Protein AF-A0A0C3DCN5-F1 (afdb_monomer)

Organism: NCBI:txid1036808

Mean predicted aligned error: 8.74 Å

Sequence (163 aa):
MIYNLRLVRCMSILACNRRHSQPCLLGSHLRLPVFTAEEIQAITGPSDFYRMNTYTMNLCRAGGTDELQGLVNYMFNRPDGTQLGTQANCSWLQDYPEGFRQLLNYIWNRYKHPIYVTENGFCVKNESSKPMEDVLRDIDHVNYFRGITAALKTAVLDDCVDV

Secondary structure (DSSP, 8-state):
--------SS---------S------SS--SSPPPPHHHHHHHSS--SSEEEE-----EEEE----GGGTSEEEESB-TTS-BSS-B-SSTT-B--HHHHHHHHHHHHHHH-S-EEEEE---PPTTGGGS-HHHHHS-HHHHHHHHHHHHHHHHHHHTT----

Foldseek 3Di:
DDFDQDPPPDDPPPPPPDDDDDDDPPDPDDPDDDDDPVRCVVPPPPDQAAEDEDEAGWTWAAQAPDVVRVRIDTDQADPVRDGQADDAQDNVGHQHLVVVLVVLLVCCVPPVHAYDHPHYFGHHHPLVVDDPVVVVVPPVGVVSCVSNVVSVVCCCPPVVRRD

Radius of gyration: 19.16 Å; Cα contacts (8 Å, |Δi|>4): 188; chains: 1; bounding box: 41×35×60 Å

InterPro domains:
  IPR001360 Glycoside hydrolase family 1 [PF00232] (30-163)
  IPR001360 Glycoside hydrolase family 1 [PTHR10353] (31-162)
  IPR017853 Glycoside hydrolase superfamily [SSF51445] (31-163)
  IPR018120 Glycoside hydrolase family 1, active site [PS00572] (115-123)

Solvent-accessible surface area (backbone atoms only — not comparable to full-atom values): 10173 Å² total; per-residue (Å²): 138,87,71,56,78,54,91,84,80,91,68,98,65,83,77,81,85,66,98,67,99,66,84,69,83,82,56,103,72,56,94,64,82,84,77,50,74,68,55,48,58,67,67,56,82,77,64,84,53,42,81,37,67,55,63,54,65,50,44,41,40,82,83,29,86,47,69,94,61,70,30,32,39,77,39,52,62,44,96,88,66,48,62,69,48,59,68,35,54,51,92,87,39,30,42,43,33,72,52,51,34,52,49,52,52,49,51,38,73,72,67,72,41,46,37,42,82,76,41,70,71,69,53,59,56,64,46,94,77,48,58,69,72,56,52,75,56,48,58,67,46,52,48,44,55,51,38,43,53,50,26,50,52,45,30,40,76,76,66,68,43,60,101

Structure (mmCIF, N/CA/C/O backbone):
data_AF-A0A0C3DCN5-F1
#
_entry.id   AF-A0A0C3DCN5-F1
#
loop_
_atom_site.group_PDB
_atom_site.id
_atom_site.type_symbol
_atom_site.label_atom_id
_atom_site.label_alt_id
_atom_site.label_comp_id
_atom_site.label_asym_id
_atom_site.label_entity_id
_atom_site.label_seq_id
_atom_site.pdbx_PDB_ins_code
_atom_site.Cartn_x
_atom_site.Cartn_y
_atom_site.Cartn_z
_atom_site.occupancy
_atom_site.B_iso_or_equiv
_atom_site.auth_seq_id
_atom_site.auth_comp_id
_atom_site.auth_asym_id
_atom_site.auth_atom_id
_atom_site.pdbx_PDB_model_num
ATOM 1 N N . MET A 1 1 ? 13.650 -13.543 14.882 1.00 32.03 1 MET A N 1
ATOM 2 C CA . MET A 1 1 ? 13.564 -12.101 14.564 1.00 32.03 1 MET A CA 1
ATOM 3 C C . MET A 1 1 ? 12.249 -11.892 13.815 1.00 32.03 1 MET A C 1
ATOM 5 O O . MET A 1 1 ? 12.195 -12.153 12.624 1.00 32.03 1 MET A O 1
ATOM 9 N N . ILE A 1 2 ? 11.153 -11.606 14.529 1.00 26.72 2 ILE A N 1
ATOM 10 C CA . ILE A 1 2 ? 9.804 -11.545 13.936 1.00 26.72 2 ILE A CA 1
ATOM 11 C C . ILE A 1 2 ? 9.577 -10.120 13.431 1.00 26.72 2 ILE A C 1
ATOM 13 O O . ILE A 1 2 ? 9.434 -9.195 14.230 1.00 26.72 2 ILE A O 1
ATOM 17 N N . TYR A 1 3 ? 9.571 -9.942 12.114 1.00 35.19 3 TYR A N 1
ATOM 18 C CA . TYR A 1 3 ? 9.117 -8.712 11.477 1.00 35.19 3 TYR A CA 1
ATOM 19 C C . TYR A 1 3 ? 7.598 -8.804 11.354 1.00 35.19 3 TYR A C 1
ATOM 21 O O . TYR A 1 3 ? 7.090 -9.607 10.581 1.00 35.19 3 TYR A O 1
ATOM 29 N N . ASN A 1 4 ? 6.863 -8.025 12.146 1.00 34.88 4 ASN A N 1
ATOM 30 C CA . ASN A 1 4 ? 5.441 -7.824 11.882 1.00 34.88 4 ASN A CA 1
ATOM 31 C C . ASN A 1 4 ? 5.327 -6.766 10.781 1.00 34.88 4 ASN A C 1
ATOM 33 O O . ASN A 1 4 ? 5.835 -5.656 10.967 1.00 34.88 4 ASN A O 1
ATOM 37 N N . LEU A 1 5 ? 4.646 -7.074 9.671 1.00 35.44 5 LEU A N 1
ATOM 38 C CA . LEU A 1 5 ? 4.094 -6.032 8.804 1.00 35.44 5 LEU A CA 1
ATOM 39 C C . LEU A 1 5 ? 3.097 -5.239 9.654 1.00 35.44 5 LEU A C 1
ATOM 41 O O . LEU A 1 5 ? 1.963 -5.657 9.872 1.00 35.44 5 LEU A O 1
ATOM 45 N N . ARG A 1 6 ? 3.541 -4.118 10.218 1.00 37.12 6 ARG A N 1
ATOM 46 C CA . ARG A 1 6 ? 2.638 -3.134 10.802 1.00 37.12 6 ARG A CA 1
ATOM 47 C C . ARG A 1 6 ? 2.351 -2.116 9.717 1.00 37.12 6 ARG A C 1
ATOM 49 O O . ARG A 1 6 ? 3.248 -1.420 9.259 1.00 37.12 6 ARG A O 1
ATOM 56 N N . LEU A 1 7 ? 1.096 -2.077 9.294 1.00 39.53 7 LEU A N 1
ATOM 57 C CA . LEU A 1 7 ? 0.573 -1.066 8.390 1.00 39.53 7 LEU A CA 1
ATOM 58 C C . LEU A 1 7 ? 0.601 0.269 9.126 1.00 39.53 7 LEU A C 1
ATOM 60 O O . LEU A 1 7 ? -0.257 0.539 9.962 1.00 39.53 7 LEU A O 1
ATOM 64 N N . VAL A 1 8 ? 1.617 1.082 8.854 1.00 37.47 8 VAL A N 1
ATOM 65 C CA . VAL A 1 8 ? 1.691 2.444 9.378 1.00 37.47 8 VAL A CA 1
ATOM 66 C C . VAL A 1 8 ? 1.698 3.421 8.216 1.00 37.47 8 VAL A C 1
ATOM 68 O O . VAL A 1 8 ? 2.734 3.952 7.842 1.00 37.47 8 VAL A O 1
ATOM 71 N N . ARG A 1 9 ? 0.511 3.617 7.628 1.00 33.88 9 ARG A N 1
ATOM 72 C CA . ARG A 1 9 ? 0.012 4.906 7.113 1.00 33.88 9 ARG A CA 1
ATOM 73 C C . ARG A 1 9 ? -1.343 4.724 6.427 1.00 33.88 9 ARG A C 1
ATOM 75 O O . ARG A 1 9 ? -1.416 4.486 5.234 1.00 33.88 9 ARG A O 1
ATOM 82 N N . CYS A 1 10 ? -2.400 4.811 7.231 1.00 27.00 10 CYS A N 1
ATOM 83 C CA . CYS A 1 10 ? -3.714 5.395 6.914 1.00 27.00 10 CYS A CA 1
ATOM 84 C C . CYS A 1 10 ? -4.613 5.212 8.147 1.00 27.00 10 CYS A C 1
ATOM 86 O O . CYS A 1 10 ? -5.579 4.467 8.122 1.00 27.00 10 CYS A O 1
ATOM 88 N N . MET A 1 11 ? -4.176 5.780 9.275 1.00 26.61 11 MET A N 1
ATOM 89 C CA . MET A 1 11 ? -4.954 6.135 10.469 1.00 26.61 11 MET A CA 1
ATOM 90 C C . MET A 1 11 ? -3.969 6.335 11.614 1.00 26.61 11 MET A C 1
ATOM 92 O O . MET A 1 11 ? -3.524 5.385 12.258 1.00 26.61 11 MET A O 1
ATOM 96 N N . SER A 1 12 ? -3.651 7.589 11.908 1.00 26.41 12 SER A N 1
ATOM 97 C CA . SER A 1 12 ? -3.061 7.969 13.189 1.00 26.41 12 SER A CA 1
ATOM 98 C C . SER A 1 12 ? -4.142 7.948 14.276 1.00 26.41 12 SER A C 1
ATOM 100 O O . SER A 1 12 ? -4.413 8.958 14.910 1.00 26.41 12 SER A O 1
ATOM 102 N N . ILE A 1 13 ? -4.780 6.795 14.484 1.00 27.95 13 ILE A N 1
ATOM 103 C CA . ILE A 1 13 ? -5.463 6.481 15.737 1.00 27.95 13 ILE A CA 1
ATOM 104 C C . ILE A 1 13 ? -4.674 5.324 16.330 1.00 27.95 13 ILE A C 1
ATOM 106 O O . ILE A 1 13 ? -4.863 4.156 15.988 1.00 27.95 13 ILE A O 1
ATOM 110 N N . LEU A 1 14 ? -3.728 5.676 17.199 1.00 29.95 14 LEU A N 1
ATOM 111 C CA . LEU A 1 14 ? -3.077 4.742 18.106 1.00 29.95 14 LEU A CA 1
ATOM 112 C C . LEU A 1 14 ? -4.158 4.122 19.000 1.00 29.95 14 LEU A C 1
ATOM 114 O O . LEU A 1 14 ? -4.425 4.598 20.098 1.00 29.95 14 LEU A O 1
ATOM 118 N N . ALA A 1 15 ? -4.767 3.025 18.556 1.00 28.38 15 ALA A N 1
ATOM 119 C CA . ALA A 1 15 ? -5.369 2.078 19.478 1.00 28.38 15 ALA A CA 1
ATOM 120 C C . ALA A 1 15 ? -4.210 1.442 20.259 1.00 28.38 15 ALA A C 1
ATOM 122 O O . ALA A 1 15 ? -3.588 0.473 19.816 1.00 28.38 15 ALA A O 1
ATOM 123 N N . CYS A 1 16 ? -3.866 2.051 21.395 1.00 29.64 16 CYS A N 1
ATOM 124 C CA . CYS A 1 16 ? -2.927 1.511 22.365 1.00 29.64 16 CYS A CA 1
ATOM 125 C C . CYS A 1 16 ? -3.507 0.209 22.929 1.00 29.64 16 CYS A C 1
ATOM 127 O O . CYS A 1 16 ? -4.195 0.194 23.942 1.00 29.64 16 CYS A O 1
ATOM 129 N N . ASN A 1 17 ? -3.261 -0.901 22.241 1.00 35.59 17 ASN A N 1
ATOM 130 C CA . ASN A 1 17 ? -3.599 -2.226 22.731 1.00 35.59 17 ASN A CA 1
ATOM 131 C C . ASN A 1 17 ? -2.346 -2.808 23.399 1.00 35.59 17 ASN A C 1
ATOM 133 O O . ASN A 1 17 ? -1.589 -3.557 22.778 1.00 35.59 17 ASN A O 1
ATOM 137 N N . ARG A 1 18 ? -2.063 -2.411 24.649 1.00 41.00 18 ARG A N 1
ATOM 138 C CA . ARG A 1 18 ? -1.046 -3.077 25.478 1.00 41.00 18 ARG A CA 1
ATOM 139 C C . ARG A 1 18 ? -1.547 -3.341 26.891 1.00 41.00 18 ARG A C 1
ATOM 141 O O . ARG A 1 18 ? -1.669 -2.449 27.721 1.00 41.00 18 ARG A O 1
ATOM 148 N N . ARG A 1 19 ? -1.721 -4.636 27.160 1.00 36.44 19 ARG A N 1
ATOM 149 C CA . ARG A 1 19 ? -1.564 -5.245 28.480 1.00 36.44 19 ARG A CA 1
ATOM 150 C C . ARG A 1 19 ? -0.131 -4.971 28.946 1.00 36.44 19 ARG A C 1
ATOM 152 O O . ARG A 1 19 ? 0.771 -5.649 28.480 1.00 36.44 19 ARG A O 1
ATOM 159 N N . HIS A 1 20 ? 0.084 -3.915 29.722 1.00 36.91 20 HIS A N 1
ATOM 160 C CA . HIS A 1 20 ? 1.067 -3.800 30.809 1.00 36.91 20 HIS A CA 1
ATOM 161 C C . HIS A 1 20 ? 1.211 -2.332 31.227 1.00 36.91 20 HIS A C 1
ATOM 163 O O . HIS A 1 20 ? 1.377 -1.429 30.412 1.00 36.91 20 HIS A O 1
ATOM 169 N N . SER A 1 21 ? 1.123 -2.148 32.537 1.00 36.56 21 SER A N 1
AT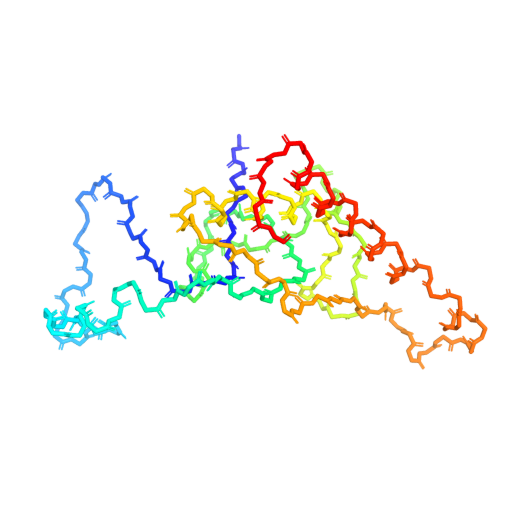OM 170 C CA . SER A 1 21 ? 1.191 -0.933 33.340 1.00 36.56 21 SER A CA 1
ATOM 171 C C . SER A 1 21 ? 2.450 -0.088 33.099 1.00 36.56 21 SER A C 1
ATOM 173 O O . SER A 1 21 ? 3.440 -0.226 33.815 1.00 36.56 21 SER A O 1
ATOM 175 N N . GLN A 1 22 ? 2.397 0.832 32.135 1.00 35.88 22 GLN A N 1
ATOM 176 C CA . GLN A 1 22 ? 3.214 2.048 32.152 1.00 35.88 22 GLN A CA 1
ATOM 177 C C . GLN A 1 22 ? 2.290 3.272 32.138 1.00 35.88 22 GLN A C 1
ATOM 179 O O . GLN A 1 22 ? 1.265 3.228 31.452 1.00 35.88 22 GLN A O 1
ATOM 184 N N . PRO A 1 23 ? 2.600 4.341 32.898 1.00 34.38 23 PRO A N 1
ATOM 185 C CA . PRO A 1 23 ? 1.749 5.518 32.956 1.00 34.38 23 PRO A CA 1
ATOM 186 C C . PRO A 1 23 ? 1.629 6.121 31.559 1.00 34.38 23 PRO A C 1
ATOM 188 O O . PRO A 1 23 ? 2.626 6.480 30.933 1.00 34.38 23 PRO A O 1
ATOM 191 N N . CYS A 1 24 ? 0.391 6.228 31.077 1.00 44.28 24 CYS A N 1
ATOM 192 C CA . CYS A 1 24 ? 0.052 7.137 29.993 1.00 44.28 24 CYS A CA 1
ATOM 193 C C . CYS A 1 24 ? 0.607 8.521 30.371 1.00 44.28 24 CYS A C 1
ATOM 195 O O . CYS A 1 24 ? 0.611 8.848 31.558 1.00 44.28 24 CYS A O 1
ATOM 197 N N . LEU A 1 25 ? 1.097 9.306 29.408 1.00 42.12 25 LEU A N 1
ATOM 198 C CA . LEU A 1 25 ? 1.568 10.682 29.617 1.00 42.12 25 LEU A CA 1
ATOM 199 C C . LEU A 1 25 ? 0.417 11.563 30.154 1.00 42.12 25 LEU A C 1
ATOM 201 O O . LEU A 1 25 ? -0.190 12.331 29.419 1.00 42.12 25 LEU A O 1
ATOM 205 N N . LEU A 1 26 ? 0.090 11.409 31.436 1.00 40.47 26 LEU A N 1
ATOM 206 C CA . LEU A 1 26 ? -0.920 12.132 32.199 1.00 40.47 26 LEU A CA 1
ATOM 207 C C . LEU A 1 26 ? -0.249 13.377 32.780 1.00 40.47 26 LEU A C 1
ATOM 209 O O . LEU A 1 26 ? -0.007 13.487 33.978 1.00 40.47 26 LEU A O 1
ATOM 213 N N . GLY A 1 27 ? 0.117 14.288 31.883 1.00 36.03 27 GLY A N 1
ATOM 214 C CA . GLY A 1 27 ? 0.360 15.692 32.198 1.00 36.03 27 GLY A CA 1
ATOM 215 C C . GLY A 1 27 ? -0.840 16.523 31.743 1.00 36.03 27 GLY A C 1
ATOM 216 O O . GLY A 1 27 ? -1.570 16.116 30.843 1.00 36.03 27 GLY A O 1
ATOM 217 N N . SER A 1 28 ? -1.031 17.705 32.327 1.00 48.41 28 SER A N 1
ATOM 218 C CA . SER A 1 28 ? -2.147 18.638 32.084 1.00 48.41 28 SER A CA 1
ATOM 219 C C . SER A 1 28 ? -2.259 19.207 30.653 1.00 48.41 28 SER A C 1
ATOM 221 O O . SER A 1 28 ? -3.068 20.097 30.413 1.00 48.41 28 SER A O 1
ATOM 223 N N . HIS A 1 29 ? -1.476 18.698 29.696 1.00 53.19 29 HIS A N 1
ATOM 224 C CA . HIS A 1 29 ? -1.459 19.110 28.290 1.00 53.19 29 HIS A CA 1
ATOM 225 C C . HIS A 1 29 ? -1.302 17.879 27.380 1.00 53.19 29 HIS A C 1
ATOM 227 O O . HIS A 1 29 ? -0.233 17.621 26.824 1.00 53.19 29 HIS A O 1
ATOM 233 N N . LEU A 1 30 ? -2.355 17.068 27.257 1.00 68.81 30 LEU A N 1
ATOM 234 C CA . LEU A 1 30 ? -2.373 15.947 26.314 1.00 68.81 30 LEU A CA 1
ATOM 235 C C . LEU A 1 30 ? -2.311 16.481 24.868 1.00 68.81 30 LEU A C 1
ATOM 237 O O . LEU A 1 30 ? -3.139 17.295 24.474 1.00 68.81 30 LEU A O 1
ATOM 241 N N . ARG A 1 31 ? -1.353 15.998 24.057 1.00 84.25 31 ARG A N 1
ATOM 242 C CA . ARG A 1 31 ? -1.287 16.294 22.604 1.00 84.25 31 ARG A CA 1
ATOM 243 C C . ARG A 1 31 ? -2.507 15.771 21.836 1.00 84.25 31 ARG A C 1
ATOM 245 O O . ARG A 1 31 ? -2.815 16.284 20.767 1.00 84.25 31 ARG A O 1
ATOM 252 N N . LEU A 1 32 ? -3.160 14.734 22.363 1.00 86.81 32 LEU A N 1
ATOM 253 C CA . LEU A 1 32 ? -4.390 14.163 21.824 1.00 86.81 32 LEU A CA 1
ATOM 254 C C . LEU A 1 32 ? -5.548 14.528 22.768 1.00 86.81 32 LEU A C 1
ATOM 256 O O . LEU A 1 32 ? -5.455 14.197 23.952 1.00 86.81 32 LEU A O 1
ATOM 260 N N . PRO A 1 33 ? -6.611 15.197 22.291 1.00 89.38 33 PRO A N 1
ATOM 261 C CA . PRO A 1 33 ? -7.737 15.561 23.140 1.00 89.38 33 PRO A CA 1
ATOM 262 C C . PRO A 1 33 ? -8.472 14.318 23.652 1.00 89.38 33 PRO A C 1
ATOM 264 O O . PRO A 1 33 ? -8.482 13.263 23.013 1.00 89.38 33 PRO A O 1
ATOM 267 N N . VAL A 1 34 ? -9.101 14.458 24.817 1.00 91.44 34 VAL A N 1
ATOM 268 C CA . VAL A 1 34 ? -10.052 13.467 25.325 1.00 91.44 34 VAL A CA 1
ATOM 269 C C . VAL A 1 34 ? -11.414 13.817 24.750 1.00 91.44 34 VAL A C 1
ATOM 271 O O . VAL A 1 34 ? -11.906 14.916 24.986 1.00 91.44 34 VAL A O 1
ATOM 274 N N . PHE A 1 35 ? -12.002 12.889 24.002 1.00 90.94 35 PHE A N 1
ATOM 275 C CA . PHE A 1 35 ? -13.334 13.077 23.442 1.00 90.94 35 PHE A CA 1
ATOM 276 C C . PHE A 1 35 ? -14.397 13.018 24.539 1.00 90.94 35 PHE A C 1
ATOM 278 O O . PHE A 1 35 ? -14.358 12.150 25.418 1.00 90.94 35 PHE A O 1
ATOM 285 N N . THR A 1 36 ? -15.368 13.921 24.463 1.00 94.75 36 THR A N 1
ATOM 286 C CA . THR A 1 36 ? -16.589 13.862 25.268 1.00 94.75 36 THR A CA 1
ATOM 287 C C . THR A 1 36 ? -17.500 12.729 24.784 1.00 94.75 36 THR A C 1
ATOM 289 O O . THR A 1 36 ? -17.356 12.217 23.672 1.00 94.75 36 THR A O 1
ATOM 292 N N . ALA A 1 37 ? -18.471 12.327 25.608 1.00 96.06 37 ALA A N 1
ATOM 293 C CA . ALA A 1 37 ? -19.449 11.312 25.211 1.00 96.06 37 ALA A CA 1
ATOM 294 C C . ALA A 1 37 ? -20.272 11.746 23.982 1.00 96.06 37 ALA A C 1
ATOM 296 O O . ALA A 1 37 ? -20.551 10.924 23.112 1.00 96.06 37 ALA A O 1
ATOM 297 N N . GLU A 1 38 ? -20.603 13.037 23.894 1.00 95.50 38 GLU A N 1
ATOM 298 C CA . GLU A 1 38 ? -21.335 13.637 22.773 1.00 95.50 38 GLU A CA 1
ATOM 299 C C . GLU A 1 38 ? -20.512 13.584 21.479 1.00 95.50 38 GLU A C 1
ATOM 301 O O . GLU A 1 38 ? -21.018 13.174 20.435 1.00 95.50 38 GLU A O 1
ATOM 306 N N . GLU A 1 39 ? -19.217 13.908 21.546 1.00 94.81 39 GLU A N 1
ATOM 307 C CA . GLU A 1 39 ? -18.314 13.808 20.394 1.00 94.81 39 GLU A CA 1
ATOM 308 C C . GLU A 1 39 ? -18.124 12.358 19.944 1.00 94.81 39 GLU A C 1
ATOM 310 O O . GLU A 1 39 ? -18.187 12.083 18.747 1.00 94.81 39 GLU A O 1
ATOM 315 N N . ILE A 1 40 ? -17.941 11.419 20.883 1.00 94.00 40 ILE A N 1
ATOM 316 C CA . ILE A 1 40 ? -17.856 9.984 20.567 1.00 94.00 40 ILE A CA 1
ATOM 317 C C . ILE A 1 40 ? -19.127 9.533 19.849 1.00 94.00 40 ILE A C 1
ATOM 319 O O . ILE A 1 40 ? -19.039 8.837 18.838 1.00 94.00 40 ILE A O 1
ATOM 323 N N . GLN A 1 41 ? -20.300 9.937 20.338 1.00 93.50 41 GLN A N 1
ATOM 324 C CA . GLN A 1 41 ? -21.571 9.599 19.708 1.00 93.50 41 GLN A CA 1
ATOM 325 C C . GLN A 1 41 ? -21.677 10.179 18.292 1.00 93.50 41 GLN A C 1
ATOM 327 O O . GLN A 1 41 ? -22.133 9.481 17.392 1.00 93.50 41 GLN A O 1
ATOM 332 N N . ALA A 1 42 ? -21.213 11.411 18.076 1.00 92.12 42 ALA A N 1
ATOM 333 C CA . ALA A 1 42 ? -21.243 12.056 16.766 1.00 92.12 42 ALA A CA 1
ATOM 334 C C . ALA A 1 42 ? -20.299 11.403 15.735 1.00 92.12 42 ALA A C 1
ATOM 336 O O . ALA A 1 42 ? -20.605 11.403 14.544 1.00 92.12 42 ALA A O 1
ATOM 337 N N . ILE A 1 43 ? -19.158 10.846 16.167 1.00 91.06 43 ILE A N 1
ATOM 338 C CA . ILE A 1 43 ? -18.150 10.246 15.267 1.00 91.06 43 ILE A CA 1
ATOM 339 C C . ILE A 1 43 ? -18.234 8.719 15.159 1.00 91.06 43 ILE A C 1
ATOM 341 O O . ILE A 1 43 ? -17.518 8.125 14.350 1.00 91.06 43 ILE A O 1
ATOM 345 N N . THR A 1 44 ? -19.070 8.061 15.966 1.00 87.06 44 THR A N 1
ATOM 346 C CA . THR A 1 44 ? -19.236 6.601 15.932 1.00 87.06 44 THR A CA 1
ATOM 347 C C . THR A 1 44 ? -20.288 6.204 14.902 1.00 87.06 44 THR A C 1
ATOM 349 O O . THR A 1 44 ? -21.442 6.602 14.998 1.00 87.06 44 THR A O 1
ATOM 352 N N . GLY A 1 45 ? -19.889 5.394 13.917 1.00 81.50 45 GLY A N 1
ATOM 353 C CA . GLY A 1 45 ? -20.781 4.887 12.869 1.00 81.50 45 GLY A CA 1
ATOM 354 C C . GLY A 1 45 ? -21.237 5.849 11.752 1.00 81.50 45 GLY A C 1
ATOM 355 O O . GLY A 1 45 ? -22.196 5.485 11.080 1.00 81.50 45 GLY A O 1
ATOM 356 N N . PRO A 1 46 ? -20.619 7.019 11.476 1.00 77.25 46 PRO A N 1
ATOM 357 C CA . PRO A 1 46 ? -21.114 7.922 10.433 1.00 77.25 46 PRO A CA 1
ATOM 358 C C . PRO A 1 46 ? -20.689 7.523 9.009 1.00 77.25 46 PRO A C 1
ATOM 360 O O . PRO A 1 46 ? -20.988 8.255 8.071 1.00 77.25 46 PRO A O 1
ATOM 363 N N . SER A 1 47 ? -19.930 6.435 8.827 1.00 87.81 47 SER A N 1
ATOM 364 C CA . SER A 1 47 ? -19.358 6.069 7.526 1.00 87.81 47 SER A CA 1
ATOM 365 C C . SER A 1 47 ? -20.026 4.825 6.963 1.00 87.81 47 SER A C 1
ATOM 367 O O . SER A 1 47 ? -19.922 3.752 7.551 1.00 87.81 47 SER A O 1
ATOM 369 N N . ASP A 1 48 ? -20.635 4.951 5.787 1.00 92.94 48 ASP A N 1
ATOM 370 C CA . ASP A 1 48 ? -21.245 3.815 5.086 1.00 92.94 48 ASP A CA 1
ATOM 371 C C . ASP A 1 48 ? -20.189 2.916 4.419 1.00 92.94 48 ASP A C 1
ATOM 373 O O . ASP A 1 48 ? -20.379 1.711 4.272 1.00 92.94 48 ASP A O 1
ATOM 377 N N . PHE A 1 49 ? -19.046 3.499 4.051 1.00 94.81 49 PHE A N 1
ATOM 378 C CA . PHE A 1 49 ? -17.937 2.834 3.370 1.00 94.81 49 PHE A CA 1
ATOM 379 C C . PHE A 1 49 ? -16.585 3.410 3.802 1.00 94.81 49 PHE A C 1
ATOM 381 O O . PHE A 1 49 ? -16.500 4.500 4.373 1.00 94.81 49 PHE A O 1
ATOM 388 N N . TYR A 1 50 ? -15.509 2.684 3.518 1.00 95.44 50 TYR A N 1
ATOM 389 C CA . TYR A 1 50 ? -14.137 3.049 3.836 1.00 95.44 50 TYR A CA 1
ATOM 390 C C . TYR A 1 50 ? -13.403 3.538 2.587 1.00 95.44 50 TYR A C 1
ATOM 392 O O . TYR A 1 50 ? -13.060 2.744 1.716 1.00 95.44 50 TYR A O 1
ATOM 400 N N . ARG A 1 51 ? -13.097 4.835 2.498 1.00 95.62 51 ARG A N 1
ATOM 401 C CA . ARG A 1 51 ? -12.243 5.363 1.420 1.00 95.62 51 ARG A CA 1
ATOM 402 C C . ARG A 1 51 ? -10.772 5.228 1.787 1.00 95.62 51 ARG A C 1
ATOM 404 O O . ARG A 1 51 ? -10.371 5.634 2.87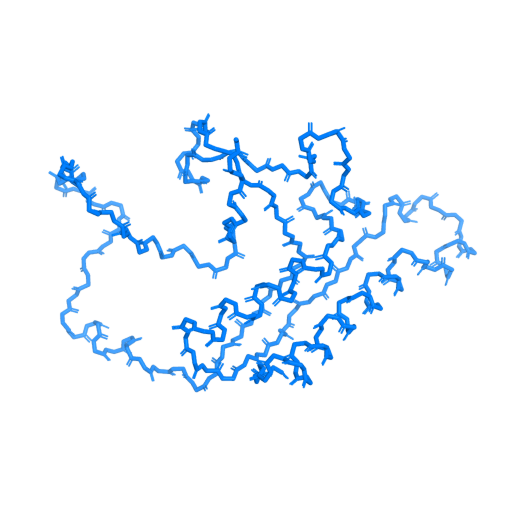7 1.00 95.62 51 ARG A O 1
ATOM 411 N N . MET A 1 52 ? -9.969 4.693 0.876 1.00 94.94 52 MET A N 1
ATOM 412 C CA . MET A 1 52 ? -8.549 4.456 1.098 1.00 94.94 52 MET A CA 1
ATOM 413 C C . MET A 1 52 ? -7.702 4.987 -0.053 1.00 94.94 52 MET A C 1
ATOM 415 O O . MET A 1 52 ? -7.848 4.558 -1.194 1.00 94.94 52 MET A O 1
ATOM 419 N N . ASN A 1 53 ? -6.726 5.823 0.291 1.00 97.06 53 ASN A N 1
ATOM 420 C CA . ASN A 1 53 ? -5.584 6.102 -0.571 1.00 97.06 53 ASN A CA 1
ATOM 421 C C . ASN A 1 53 ? -4.444 5.182 -0.136 1.00 97.06 53 ASN A C 1
ATOM 423 O O . ASN A 1 53 ? -4.103 5.137 1.051 1.00 97.06 53 ASN A O 1
ATOM 427 N N . THR A 1 54 ? -3.864 4.436 -1.070 1.00 95.88 54 THR A N 1
ATOM 428 C CA . THR A 1 54 ? -2.723 3.567 -0.775 1.00 95.88 54 THR A CA 1
ATOM 429 C C . THR A 1 54 ? -1.819 3.402 -1.982 1.00 95.88 54 THR A C 1
ATOM 431 O O . THR A 1 54 ? -2.267 3.425 -3.123 1.00 95.88 54 THR A O 1
ATOM 434 N N . TYR A 1 55 ? -0.528 3.235 -1.715 1.00 96.38 55 TYR A N 1
ATOM 435 C CA . TYR A 1 55 ? 0.517 3.323 -2.732 1.00 96.38 55 TYR A CA 1
ATOM 436 C C . TYR A 1 55 ? 1.625 2.282 -2.544 1.00 96.38 55 TYR A C 1
ATOM 438 O O . TYR A 1 55 ? 2.147 1.758 -3.523 1.00 96.38 55 TYR A O 1
ATOM 446 N N . THR A 1 56 ? 1.996 1.992 -1.296 1.00 96.12 56 THR A N 1
ATOM 447 C CA . THR A 1 56 ? 3.176 1.199 -0.930 1.00 96.12 56 THR A CA 1
ATOM 448 C C . THR A 1 56 ? 2.995 0.593 0.455 1.00 96.12 56 THR A C 1
ATOM 450 O O . THR A 1 56 ? 2.174 1.057 1.247 1.00 96.12 56 THR A O 1
ATOM 453 N N . MET A 1 57 ? 3.832 -0.389 0.778 1.00 95.56 57 MET A N 1
ATOM 454 C CA 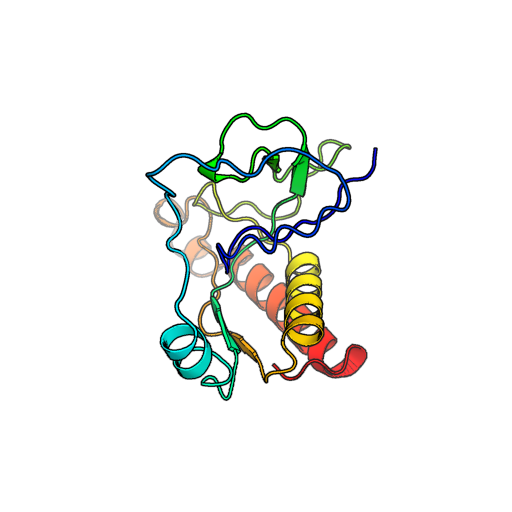. MET A 1 57 ? 3.946 -0.974 2.110 1.00 95.56 57 MET A CA 1
ATOM 455 C C . MET A 1 57 ? 5.398 -0.914 2.579 1.00 95.56 57 MET A C 1
ATOM 457 O O . MET A 1 57 ? 6.323 -0.933 1.772 1.00 95.56 57 MET A O 1
ATOM 461 N N . ASN A 1 58 ? 5.601 -0.868 3.895 1.00 95.19 58 ASN A N 1
ATOM 462 C CA . ASN A 1 58 ? 6.926 -0.877 4.506 1.00 95.19 58 ASN A CA 1
ATOM 463 C C . ASN A 1 58 ? 7.069 -2.046 5.477 1.00 95.19 58 ASN A C 1
ATOM 465 O O . ASN A 1 58 ? 6.119 -2.461 6.146 1.00 95.19 58 ASN A O 1
ATOM 469 N N . LEU A 1 59 ? 8.301 -2.522 5.617 1.00 94.06 59 LEU A N 1
ATOM 470 C CA . LEU A 1 59 ? 8.699 -3.320 6.765 1.00 94.06 59 LEU A CA 1
ATOM 471 C C . LEU A 1 59 ? 8.929 -2.390 7.955 1.00 94.06 59 LEU A C 1
ATOM 473 O O . LEU A 1 59 ? 9.449 -1.286 7.801 1.00 94.06 59 LEU A O 1
ATOM 477 N N . CYS A 1 60 ? 8.571 -2.862 9.146 1.00 93.50 60 CYS A N 1
ATOM 478 C CA . CYS A 1 60 ? 8.766 -2.130 10.392 1.00 93.50 60 CYS A CA 1
ATOM 479 C C . CYS A 1 60 ? 9.732 -2.888 11.303 1.00 93.50 60 CYS A C 1
ATOM 481 O O . CYS A 1 60 ? 9.546 -4.080 11.568 1.00 93.50 60 CYS A O 1
ATOM 483 N N . ARG A 1 61 ? 10.732 -2.185 11.839 1.00 90.88 61 ARG A N 1
ATOM 484 C CA . ARG A 1 61 ? 11.648 -2.706 12.862 1.00 90.88 61 ARG A CA 1
ATOM 485 C C . ARG A 1 61 ? 11.554 -1.863 14.131 1.00 90.88 61 ARG A C 1
ATOM 487 O O . ARG A 1 61 ? 11.570 -0.641 14.064 1.00 90.88 61 ARG A O 1
ATOM 494 N N . ALA A 1 62 ? 11.474 -2.515 15.288 1.00 92.31 62 ALA A N 1
ATOM 495 C CA . ALA A 1 62 ? 11.522 -1.826 16.577 1.00 92.31 62 ALA A CA 1
ATOM 496 C C . ALA A 1 62 ? 12.875 -1.121 16.803 1.00 92.31 62 ALA A C 1
ATOM 498 O O . ALA A 1 62 ? 13.879 -1.487 16.190 1.00 92.31 62 ALA A O 1
ATOM 499 N N . GLY A 1 63 ? 12.897 -0.146 17.715 1.00 91.69 63 GLY A N 1
ATOM 500 C CA . GLY A 1 63 ? 14.103 0.622 18.043 1.00 91.69 63 GLY A CA 1
ATOM 501 C C . GLY A 1 63 ? 14.274 1.883 17.196 1.00 91.69 63 GLY A C 1
ATOM 502 O O . GLY A 1 63 ? 15.399 2.333 17.001 1.00 91.69 63 GLY A O 1
ATOM 503 N N . GLY A 1 64 ? 13.177 2.426 16.661 1.00 92.50 64 GLY A N 1
ATOM 504 C CA . GLY A 1 64 ? 13.170 3.783 16.124 1.00 92.50 64 GLY A CA 1
ATOM 505 C C . GLY A 1 64 ? 13.122 4.803 17.260 1.00 92.50 64 GLY A C 1
ATOM 506 O O . GLY A 1 64 ? 12.618 4.514 18.346 1.00 92.50 64 GLY A O 1
ATOM 507 N N . THR A 1 65 ? 13.644 5.996 17.006 1.00 93.88 65 THR A N 1
ATOM 508 C CA . THR A 1 65 ? 13.668 7.106 17.973 1.00 93.88 65 THR A CA 1
ATOM 509 C C . THR A 1 65 ? 12.641 8.191 17.659 1.00 93.88 65 THR A C 1
ATOM 511 O O . THR A 1 65 ? 12.376 9.038 18.505 1.00 93.88 65 THR A O 1
ATOM 514 N N . ASP A 1 66 ? 12.041 8.162 16.466 1.00 90.94 66 ASP A N 1
ATOM 515 C CA . ASP A 1 66 ? 11.044 9.138 16.033 1.00 90.94 66 ASP A CA 1
ATOM 516 C C . ASP A 1 66 ? 9.642 8.757 16.537 1.00 90.94 66 ASP A C 1
ATOM 518 O O . ASP A 1 66 ? 9.035 7.768 16.105 1.00 90.94 66 ASP A O 1
ATOM 522 N N . GLU A 1 67 ? 9.108 9.555 17.462 1.00 89.38 67 GLU A N 1
ATOM 523 C CA . GLU A 1 67 ? 7.750 9.387 17.984 1.00 89.38 67 GLU A CA 1
ATOM 524 C C . GLU A 1 67 ? 6.674 9.565 16.908 1.00 89.38 67 GLU A C 1
ATOM 526 O O . GLU A 1 67 ? 5.636 8.906 16.978 1.00 89.38 67 GLU A O 1
ATOM 531 N N . LEU A 1 68 ? 6.914 10.404 15.893 1.00 88.06 68 LEU A N 1
ATOM 532 C CA . LEU A 1 68 ? 5.965 10.628 14.796 1.00 88.06 68 LEU A CA 1
ATOM 533 C C . LEU A 1 68 ? 5.824 9.389 13.907 1.00 88.06 68 LEU A C 1
ATOM 535 O O . LEU A 1 68 ? 4.808 9.213 13.236 1.00 88.06 68 LEU A O 1
ATOM 539 N N . GLN A 1 69 ? 6.817 8.502 13.942 1.00 87.31 69 GLN A N 1
ATOM 540 C CA . GLN A 1 69 ? 6.789 7.199 13.285 1.00 87.31 69 GLN A CA 1
ATOM 541 C C . GLN A 1 69 ? 6.380 6.071 14.237 1.00 87.31 69 GLN A C 1
ATOM 543 O O . GLN A 1 69 ? 6.392 4.912 13.847 1.00 87.31 69 GLN A O 1
ATOM 548 N N . GLY A 1 70 ? 6.006 6.369 15.483 1.00 90.62 70 GLY A N 1
ATOM 549 C CA . GLY A 1 70 ? 5.628 5.345 16.456 1.00 90.62 70 GLY A CA 1
ATOM 550 C C . GLY A 1 70 ? 6.811 4.522 16.975 1.00 90.62 70 GLY A C 1
ATOM 551 O O . GLY A 1 70 ? 6.622 3.358 17.337 1.00 90.62 70 GLY A O 1
ATOM 552 N N . LEU A 1 71 ? 8.012 5.115 17.026 1.00 92.69 71 LEU A N 1
ATOM 553 C CA . LEU A 1 71 ? 9.237 4.500 17.562 1.00 92.69 71 LEU A CA 1
ATOM 554 C C . LEU A 1 71 ? 9.659 3.216 16.818 1.00 92.69 71 LEU A C 1
ATOM 556 O O . LEU A 1 71 ? 10.249 2.288 17.389 1.00 92.69 71 LEU A O 1
ATOM 560 N N . VAL A 1 72 ? 9.357 3.158 15.521 1.00 93.62 72 VAL A N 1
ATOM 561 C CA . VAL A 1 72 ? 9.807 2.105 14.605 1.00 93.62 72 VAL A CA 1
ATOM 562 C C . VAL A 1 72 ? 10.588 2.707 13.444 1.00 93.62 72 VAL A C 1
ATOM 564 O O . VAL A 1 72 ? 10.391 3.860 13.082 1.00 93.62 72 VAL A O 1
ATOM 567 N N . ASN A 1 73 ? 11.472 1.904 12.862 1.00 92.38 73 ASN A N 1
ATOM 568 C CA . ASN A 1 73 ? 12.176 2.228 11.631 1.00 92.38 73 ASN A CA 1
ATOM 569 C C . ASN A 1 73 ? 11.443 1.584 10.452 1.00 92.38 73 ASN A C 1
ATOM 571 O O . ASN A 1 73 ? 11.233 0.362 10.454 1.00 92.38 73 ASN A O 1
ATOM 575 N N . TYR A 1 74 ? 11.082 2.391 9.454 1.00 93.19 74 TYR A N 1
ATOM 576 C CA . TYR A 1 74 ? 10.539 1.910 8.186 1.00 93.19 74 TYR A CA 1
ATOM 577 C C . TYR A 1 74 ? 11.649 1.561 7.214 1.00 93.19 74 TYR A C 1
ATOM 579 O O . TYR A 1 74 ? 12.643 2.276 7.093 1.00 93.19 74 TYR A O 1
ATOM 587 N N . MET A 1 75 ? 11.468 0.463 6.496 1.00 93.81 75 MET A N 1
ATOM 588 C CA . MET A 1 75 ? 12.437 0.018 5.508 1.00 93.81 75 MET A CA 1
ATOM 589 C C . MET A 1 75 ? 11.779 -0.782 4.392 1.00 93.81 75 MET A C 1
ATOM 591 O O . MET A 1 75 ? 10.692 -1.340 4.552 1.00 93.81 75 MET A O 1
ATOM 595 N N . PHE A 1 76 ? 12.479 -0.844 3.266 1.00 95.69 76 PHE A N 1
ATOM 596 C CA . PHE A 1 76 ? 12.140 -1.691 2.127 1.00 95.69 76 PHE A CA 1
ATOM 597 C C . PHE A 1 76 ? 13.029 -2.933 2.029 1.00 95.69 76 PHE A C 1
ATOM 599 O O . PHE A 1 76 ? 12.637 -3.943 1.452 1.00 95.69 76 PHE A O 1
ATOM 606 N N . ASN A 1 77 ? 14.220 -2.885 2.627 1.00 95.38 77 ASN A N 1
ATOM 607 C CA . ASN A 1 77 ? 15.139 -4.009 2.624 1.00 95.38 77 ASN A CA 1
ATOM 608 C C . ASN A 1 77 ? 14.619 -5.114 3.545 1.00 95.38 77 ASN A C 1
ATOM 610 O O . ASN A 1 77 ? 14.447 -4.915 4.753 1.00 95.38 77 ASN A O 1
ATOM 614 N N . ARG A 1 78 ? 14.435 -6.300 2.979 1.00 92.62 78 ARG A N 1
ATOM 615 C CA . ARG A 1 78 ? 14.258 -7.538 3.725 1.00 92.62 78 ARG A CA 1
ATOM 616 C C . ARG A 1 78 ? 15.541 -7.879 4.500 1.00 92.62 78 ARG A C 1
ATOM 618 O O . ARG A 1 78 ? 16.615 -7.348 4.203 1.00 92.62 78 ARG A O 1
ATOM 625 N N . PRO A 1 79 ? 15.463 -8.769 5.505 1.00 91.12 79 PRO A N 1
ATOM 626 C CA . PRO A 1 79 ? 16.627 -9.154 6.311 1.00 91.12 79 PRO A CA 1
ATOM 627 C C . PRO A 1 79 ? 17.757 -9.807 5.509 1.00 91.12 79 PRO A C 1
ATOM 629 O O . PRO A 1 79 ? 18.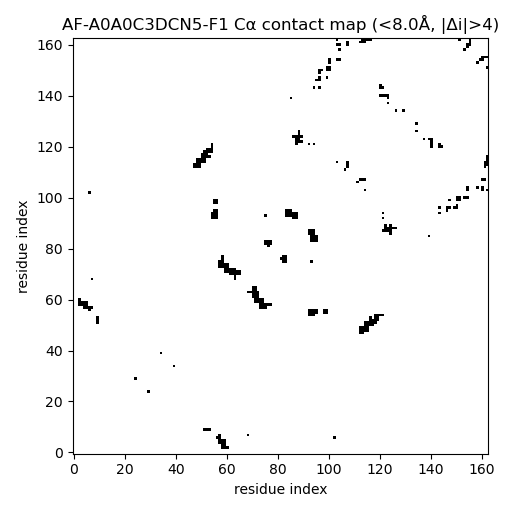904 -9.754 5.937 1.00 91.12 79 PRO A O 1
ATOM 632 N N . ASP A 1 80 ? 17.431 -10.401 4.361 1.00 94.25 80 ASP A N 1
ATOM 633 C CA . ASP A 1 80 ? 18.377 -10.990 3.408 1.00 94.25 80 ASP A CA 1
ATOM 634 C C . ASP A 1 80 ? 19.026 -9.958 2.461 1.00 94.25 80 ASP A C 1
ATOM 636 O O . ASP A 1 80 ? 19.858 -10.318 1.634 1.00 94.25 80 ASP A O 1
ATOM 640 N N . GLY A 1 81 ? 18.663 -8.676 2.578 1.00 94.56 81 GLY A N 1
ATOM 641 C CA . GLY A 1 81 ? 19.173 -7.583 1.752 1.00 94.56 81 GLY A CA 1
ATOM 642 C C . GLY A 1 81 ? 18.356 -7.282 0.491 1.00 94.56 81 GLY A C 1
ATOM 643 O O . GLY A 1 81 ? 18.606 -6.256 -0.142 1.00 94.56 81 GLY A O 1
ATOM 644 N N . THR A 1 82 ? 17.362 -8.103 0.136 1.00 95.62 82 THR A N 1
ATOM 645 C CA . THR A 1 82 ? 16.506 -7.870 -1.043 1.00 95.62 82 THR A CA 1
ATOM 646 C C . THR A 1 82 ? 15.512 -6.721 -0.822 1.00 95.62 82 THR A C 1
ATOM 648 O O . THR A 1 82 ? 15.146 -6.418 0.311 1.00 95.62 82 THR A O 1
ATOM 651 N N . GLN A 1 83 ? 15.060 -6.055 -1.890 1.00 95.25 83 GLN A N 1
ATOM 652 C CA . GLN A 1 83 ? 14.049 -4.980 -1.833 1.00 95.25 83 GLN A CA 1
ATOM 653 C C . GLN A 1 83 ? 12.631 -5.541 -1.918 1.00 95.25 83 GLN A C 1
ATOM 655 O O . GLN A 1 83 ? 12.438 -6.542 -2.609 1.00 95.25 83 GLN A O 1
ATOM 660 N N . LEU A 1 84 ? 11.642 -4.893 -1.284 1.00 94.50 84 LEU A N 1
ATOM 661 C CA . LEU A 1 84 ? 10.238 -5.319 -1.367 1.00 94.50 84 LEU A C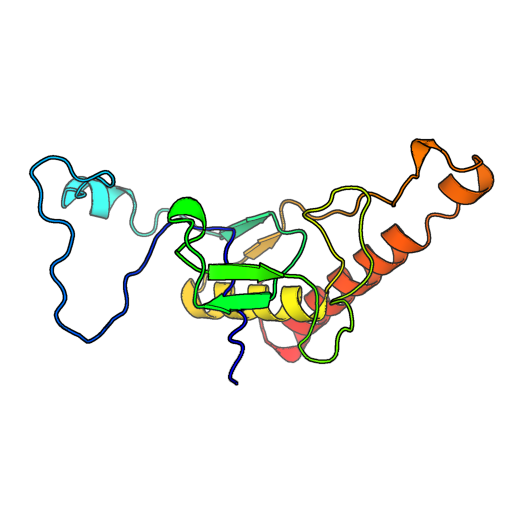A 1
ATOM 662 C C . LEU A 1 84 ? 9.771 -5.466 -2.818 1.00 94.50 84 LEU A C 1
ATOM 664 O O . LEU A 1 84 ? 9.253 -6.530 -3.1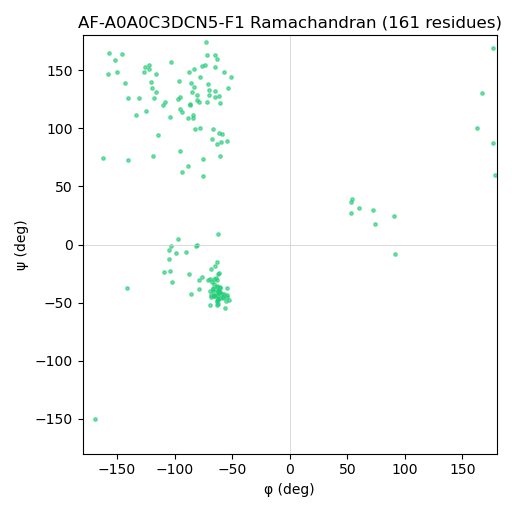61 1.00 94.50 84 LEU A O 1
ATOM 668 N N . GLY A 1 85 ? 10.059 -4.461 -3.643 1.00 96.00 85 GLY A N 1
ATOM 669 C CA . GLY A 1 85 ? 9.819 -4.487 -5.080 1.00 96.00 85 GLY A CA 1
ATOM 670 C C . GLY A 1 85 ? 10.480 -3.313 -5.796 1.00 96.00 85 GLY A C 1
ATOM 671 O O . GLY A 1 85 ? 11.536 -2.824 -5.383 1.00 96.00 85 GLY A O 1
ATOM 672 N N . THR A 1 86 ? 9.880 -2.879 -6.903 1.00 97.31 86 THR A N 1
ATOM 673 C CA . THR A 1 86 ? 10.438 -1.828 -7.762 1.00 97.31 86 THR A CA 1
ATOM 674 C C . THR A 1 86 ? 10.383 -0.464 -7.072 1.00 97.31 86 THR A C 1
ATOM 676 O O . THR A 1 86 ? 9.332 -0.028 -6.604 1.00 97.31 86 THR A O 1
ATOM 679 N N . GLN A 1 87 ? 11.522 0.234 -7.027 1.00 97.25 87 GLN A N 1
ATOM 680 C CA . GLN A 1 87 ? 11.635 1.574 -6.451 1.00 97.25 87 GLN A CA 1
ATOM 681 C C . GLN A 1 87 ? 11.123 2.645 -7.415 1.00 97.25 87 GLN A C 1
ATOM 683 O O . GLN A 1 87 ? 11.663 2.805 -8.510 1.00 97.25 87 GLN A O 1
ATOM 688 N N . ALA A 1 88 ? 10.143 3.421 -6.960 1.00 97.50 88 ALA A N 1
ATOM 689 C CA . ALA A 1 88 ? 9.615 4.569 -7.684 1.00 97.50 88 ALA A CA 1
ATOM 690 C C . ALA A 1 88 ? 10.591 5.757 -7.679 1.00 97.50 88 ALA A C 1
ATOM 692 O O . ALA A 1 88 ? 11.619 5.747 -6.993 1.00 97.50 88 ALA A O 1
ATOM 693 N N . ASN A 1 89 ? 10.247 6.819 -8.410 1.00 97.62 89 ASN A N 1
ATOM 694 C CA . ASN A 1 89 ? 11.018 8.061 -8.413 1.00 97.62 89 ASN A CA 1
ATOM 695 C C . ASN A 1 89 ? 11.039 8.745 -7.039 1.00 97.62 89 ASN A C 1
ATOM 697 O O . ASN A 1 89 ? 12.055 9.312 -6.640 1.00 97.62 89 ASN A O 1
ATOM 701 N N . CYS A 1 90 ? 9.928 8.686 -6.300 1.00 96.19 90 CYS A N 1
ATOM 702 C CA . CYS A 1 90 ? 9.876 9.179 -4.931 1.00 96.19 90 CYS A CA 1
ATOM 703 C C . CYS A 1 90 ? 10.412 8.124 -3.952 1.00 96.19 90 CYS A C 1
ATOM 705 O O . CYS A 1 90 ? 10.065 6.946 -4.012 1.00 96.19 90 CYS A O 1
ATOM 707 N N . SER A 1 91 ? 11.248 8.561 -3.009 1.00 95.19 91 SER A N 1
ATOM 708 C CA . SER A 1 91 ? 11.954 7.672 -2.075 1.00 95.19 91 SER A CA 1
ATOM 709 C C . SER A 1 91 ? 11.042 6.906 -1.117 1.00 95.19 91 SER A C 1
ATOM 711 O O . SER A 1 91 ? 11.471 5.921 -0.525 1.00 95.19 91 SER A O 1
ATOM 713 N N . TRP A 1 92 ? 9.799 7.352 -0.941 1.00 95.12 92 TRP A N 1
ATOM 714 C CA . TRP A 1 92 ? 8.855 6.759 -0.003 1.00 95.12 92 TRP A CA 1
ATOM 715 C C . TRP A 1 92 ? 7.996 5.645 -0.611 1.00 95.12 92 TRP A C 1
ATOM 717 O O . TRP A 1 92 ? 7.268 5.020 0.151 1.00 95.12 92 TRP A O 1
ATOM 727 N N . LEU A 1 93 ? 8.062 5.384 -1.924 1.00 96.31 93 LEU A N 1
ATOM 728 C CA . LEU A 1 93 ? 7.176 4.443 -2.624 1.00 96.31 93 LEU A CA 1
ATOM 729 C C . LEU A 1 93 ? 7.968 3.278 -3.240 1.00 96.31 93 LEU A C 1
ATOM 731 O O . LEU A 1 93 ? 8.892 3.496 -4.026 1.00 96.31 93 LEU A O 1
ATOM 735 N N . GLN A 1 94 ? 7.567 2.044 -2.922 1.00 96.88 94 GLN A N 1
ATOM 736 C CA . GLN A 1 94 ? 7.924 0.843 -3.679 1.00 96.88 94 GLN A CA 1
ATOM 737 C C . GLN A 1 94 ? 6.680 0.052 -4.073 1.00 96.88 94 GLN A C 1
ATOM 739 O O . GLN A 1 94 ? 5.691 0.014 -3.341 1.00 96.88 94 GLN A O 1
ATOM 744 N N . ASP A 1 95 ? 6.760 -0.612 -5.220 1.00 96.38 95 ASP A N 1
ATOM 745 C CA . ASP A 1 95 ? 5.772 -1.613 -5.603 1.00 96.38 95 ASP A CA 1
ATOM 746 C C . ASP A 1 95 ? 5.814 -2.805 -4.631 1.00 96.38 95 ASP A C 1
ATOM 748 O O . ASP A 1 95 ? 6.895 -3.304 -4.309 1.00 96.38 95 ASP A O 1
ATOM 752 N N . TYR A 1 96 ? 4.648 -3.245 -4.147 1.00 97.00 96 TYR A N 1
ATOM 753 C CA . TYR A 1 96 ? 4.528 -4.440 -3.307 1.00 97.00 96 TYR A CA 1
ATOM 754 C C . TYR A 1 96 ? 3.078 -4.971 -3.245 1.00 97.00 96 TYR A C 1
ATOM 756 O O . TYR A 1 96 ? 2.390 -4.791 -2.233 1.00 97.00 96 TYR A O 1
ATOM 764 N N . PRO A 1 97 ? 2.561 -5.624 -4.299 1.00 97.31 97 PRO A N 1
ATOM 765 C CA . PRO A 1 97 ? 1.143 -5.979 -4.399 1.00 97.31 97 PRO A CA 1
ATOM 766 C C . PRO A 1 97 ? 0.686 -6.982 -3.328 1.00 97.31 97 PRO A C 1
ATOM 768 O O . PRO A 1 97 ? -0.458 -6.930 -2.868 1.00 97.31 97 PRO A O 1
ATOM 771 N N . GLU A 1 98 ? 1.575 -7.848 -2.840 1.00 96.50 98 GLU A N 1
ATOM 772 C CA . GLU A 1 98 ? 1.267 -8.790 -1.760 1.00 96.50 98 GLU A CA 1
ATOM 773 C C . GLU A 1 98 ? 0.924 -8.065 -0.455 1.00 96.50 98 GLU A C 1
ATOM 775 O O . GLU A 1 98 ? 0.065 -8.513 0.310 1.00 96.50 98 GLU A O 1
ATOM 780 N N . GLY A 1 99 ? 1.584 -6.937 -0.184 1.00 96.06 99 GLY A N 1
ATOM 781 C CA . GLY A 1 99 ? 1.275 -6.100 0.971 1.00 96.06 99 GLY A CA 1
ATOM 782 C C . GLY A 1 99 ? -0.061 -5.372 0.824 1.00 96.06 99 GLY A C 1
ATOM 783 O O . GLY A 1 99 ? -0.751 -5.163 1.820 1.00 96.06 99 GLY A O 1
ATOM 784 N N . PHE A 1 100 ? -0.458 -5.038 -0.406 1.00 98.06 100 PHE A N 1
ATOM 785 C CA . PHE A 1 100 ? -1.730 -4.374 -0.671 1.00 98.06 100 PHE A CA 1
ATOM 786 C C . PHE A 1 100 ? -2.909 -5.312 -0.381 1.00 98.06 100 PHE A C 1
ATOM 788 O O . PHE A 1 100 ? -3.822 -4.933 0.352 1.00 98.06 100 PHE A O 1
ATOM 795 N N . ARG A 1 101 ? -2.839 -6.576 -0.824 1.00 98.25 101 ARG A N 1
ATOM 796 C CA . ARG A 1 101 ? -3.829 -7.605 -0.449 1.00 98.25 101 ARG A CA 1
ATOM 797 C C . ARG A 1 101 ? -3.922 -7.784 1.070 1.00 98.25 101 ARG A C 1
ATOM 799 O O . ARG A 1 101 ? -5.021 -7.879 1.616 1.00 98.25 101 ARG A O 1
ATOM 806 N N . GLN A 1 102 ? -2.785 -7.798 1.769 1.00 97.88 102 GLN A N 1
ATOM 807 C CA . GLN A 1 102 ? -2.760 -7.883 3.236 1.00 97.88 102 GLN A CA 1
ATOM 808 C C . GLN A 1 102 ? -3.423 -6.668 3.904 1.00 97.88 102 GLN A C 1
ATOM 810 O O . GLN A 1 102 ? -4.153 -6.835 4.881 1.00 97.88 102 GLN A O 1
ATOM 815 N N . LEU A 1 103 ? -3.213 -5.458 3.375 1.00 97.69 103 LEU A N 1
ATOM 816 C CA . LEU A 1 103 ? -3.876 -4.243 3.854 1.00 97.69 103 LEU A CA 1
ATOM 817 C C . LEU A 1 103 ? -5.394 -4.312 3.667 1.00 97.69 103 LEU A C 1
ATOM 819 O O . LEU A 1 103 ? -6.121 -4.049 4.623 1.00 97.69 103 LEU A O 1
ATOM 823 N N . LEU A 1 104 ? -5.871 -4.712 2.486 1.00 98.19 104 LEU A N 1
ATOM 824 C CA . LEU A 1 104 ? -7.303 -4.882 2.216 1.00 98.19 104 LEU A CA 1
ATOM 825 C C . LEU A 1 104 ? -7.950 -5.842 3.221 1.00 98.19 104 LEU A C 1
ATOM 827 O O . LEU A 1 104 ? -8.932 -5.494 3.875 1.00 98.19 104 LEU A O 1
ATOM 831 N N . ASN A 1 105 ? -7.326 -7.001 3.435 1.00 98.06 105 ASN A N 1
ATOM 832 C CA . ASN A 1 105 ? -7.770 -7.972 4.432 1.00 98.06 105 ASN A CA 1
ATOM 833 C C . ASN A 1 105 ? -7.795 -7.391 5.851 1.00 98.06 105 ASN A C 1
ATOM 835 O O . ASN A 1 105 ? -8.736 -7.631 6.607 1.00 98.06 105 ASN A O 1
ATOM 839 N N . TYR A 1 106 ? -6.771 -6.630 6.239 1.00 97.75 106 TYR A N 1
ATOM 840 C CA . TYR A 1 106 ? -6.718 -6.007 7.559 1.00 97.75 106 TYR A CA 1
ATOM 841 C C . TYR A 1 106 ? -7.854 -4.996 7.764 1.00 97.75 106 TYR A C 1
ATOM 843 O O . TYR A 1 106 ? -8.551 -5.063 8.779 1.00 97.75 106 TYR A O 1
ATOM 851 N N . ILE A 1 107 ? -8.060 -4.086 6.807 1.00 97.06 107 ILE A N 1
ATOM 852 C CA . ILE A 1 107 ? -9.111 -3.060 6.875 1.00 97.06 107 ILE A CA 1
ATOM 853 C C . ILE A 1 107 ? -10.489 -3.718 6.910 1.00 97.06 107 ILE A C 1
ATOM 855 O O . ILE A 1 107 ? -11.280 -3.419 7.807 1.00 97.06 107 ILE A O 1
ATOM 859 N N . TRP A 1 108 ? -10.742 -4.676 6.017 1.00 96.69 108 TRP A N 1
ATOM 860 C CA . TRP A 1 108 ? -12.000 -5.417 5.979 1.00 96.69 108 TRP A CA 1
ATOM 861 C C . TRP A 1 108 ? -12.278 -6.137 7.297 1.00 96.69 108 TRP A C 1
ATOM 863 O O . TRP A 1 108 ? -13.374 -6.053 7.849 1.00 96.69 108 TRP A O 1
ATOM 873 N N . ASN A 1 109 ? -11.275 -6.816 7.855 1.00 96.50 109 ASN A N 1
ATOM 874 C CA . ASN A 1 109 ? -11.440 -7.553 9.103 1.00 96.50 109 ASN A CA 1
ATOM 875 C C . ASN A 1 109 ? -11.630 -6.661 10.325 1.00 96.50 109 ASN A C 1
ATOM 877 O O . ASN A 1 109 ? -12.307 -7.067 11.268 1.00 96.50 109 ASN A O 1
ATOM 881 N N . ARG A 1 110 ? -11.062 -5.456 10.304 1.00 95.81 110 ARG A N 1
ATOM 882 C CA . ARG A 1 110 ? -11.120 -4.525 11.426 1.00 95.81 110 ARG A CA 1
ATOM 883 C C . ARG A 1 110 ? -12.376 -3.662 11.436 1.00 95.81 110 ARG A C 1
ATOM 885 O O . ARG A 1 110 ? -12.915 -3.434 12.514 1.00 95.81 110 ARG A O 1
ATOM 892 N N . TYR A 1 111 ? -12.784 -3.154 10.277 1.00 93.75 111 TYR A N 1
ATOM 893 C CA . TYR A 1 111 ? -13.828 -2.133 10.179 1.00 93.75 111 TYR A CA 1
ATOM 894 C C . TYR A 1 111 ? -15.134 -2.659 9.589 1.00 93.75 111 TYR A C 1
ATOM 896 O O . TYR A 1 111 ? -16.172 -2.091 9.893 1.00 93.75 111 TYR A O 1
ATOM 904 N N . LYS A 1 112 ? -15.105 -3.750 8.806 1.00 93.62 112 LYS A N 1
ATOM 905 C CA . LYS A 1 112 ? -16.307 -4.399 8.244 1.00 93.62 112 LYS A CA 1
ATOM 906 C C . LYS A 1 112 ? -17.230 -3.442 7.470 1.00 93.62 112 LYS A C 1
ATOM 908 O O . LYS A 1 112 ? -18.445 -3.591 7.498 1.00 93.62 112 LYS A O 1
ATOM 913 N N . HIS A 1 113 ? -16.626 -2.496 6.753 1.00 94.31 113 HIS A N 1
ATOM 914 C CA . HIS A 1 113 ? -17.295 -1.608 5.803 1.00 94.31 113 HIS A CA 1
ATOM 915 C C . HIS A 1 113 ? -16.760 -1.866 4.387 1.00 94.31 113 HIS A C 1
ATOM 917 O O . HIS A 1 113 ? -15.564 -2.164 4.275 1.00 94.31 113 HIS A O 1
ATOM 923 N N . PRO A 1 114 ? -17.591 -1.721 3.335 1.00 97.06 114 PRO A N 1
ATOM 924 C CA . PRO A 1 114 ? -17.136 -1.787 1.947 1.00 97.06 114 PRO A CA 1
ATOM 925 C C . PRO A 1 114 ? -15.983 -0.815 1.714 1.00 97.06 114 PRO A C 1
ATOM 927 O O . PRO A 1 114 ? -16.026 0.326 2.183 1.00 97.06 114 PRO A O 1
ATOM 930 N N . ILE A 1 115 ? -14.936 -1.257 1.033 1.00 98.06 115 ILE A N 1
ATOM 931 C CA . ILE A 1 115 ? -13.730 -0.469 0.793 1.00 98.06 115 ILE A CA 1
ATOM 932 C C . ILE A 1 115 ? -13.839 0.182 -0.585 1.00 98.06 115 ILE A C 1
ATOM 934 O O . ILE A 1 115 ? -14.286 -0.427 -1.536 1.00 98.06 115 ILE A O 1
ATOM 938 N N . TYR A 1 116 ? -13.397 1.427 -0.709 1.00 97.44 116 TYR A N 1
ATOM 939 C CA . TYR A 1 116 ? -13.212 2.096 -1.990 1.00 97.44 116 TYR A CA 1
ATOM 940 C C . TYR A 1 116 ? -11.773 2.582 -2.060 1.00 97.44 116 TYR A C 1
ATOM 942 O O . TYR A 1 116 ? -11.359 3.448 -1.283 1.00 97.44 116 TYR A O 1
ATOM 950 N N . VAL A 1 117 ? -11.000 2.025 -2.989 1.00 97.31 117 VAL A N 1
ATOM 951 C CA . VAL A 1 117 ? -9.638 2.494 -3.260 1.00 97.31 117 VAL A CA 1
ATOM 952 C C . VAL A 1 117 ? -9.742 3.758 -4.103 1.00 97.31 117 VAL A C 1
ATOM 954 O O . VAL A 1 117 ? -9.994 3.700 -5.303 1.00 97.31 117 VAL A O 1
ATOM 957 N N . THR A 1 118 ? -9.608 4.910 -3.454 1.00 96.81 118 THR A N 1
ATOM 958 C CA . THR A 1 118 ? -9.824 6.217 -4.083 1.00 96.81 118 THR A CA 1
ATOM 959 C C . THR A 1 118 ? -8.578 6.775 -4.746 1.00 96.81 118 THR A C 1
ATOM 961 O O . THR A 1 118 ? -8.696 7.538 -5.699 1.00 96.81 118 THR A O 1
ATOM 964 N N . GLU A 1 119 ? -7.392 6.365 -4.295 1.00 96.88 119 GLU A N 1
ATOM 965 C CA . GLU A 1 119 ? -6.141 6.680 -4.977 1.00 96.88 119 GLU A CA 1
ATOM 966 C C . GLU A 1 119 ? -5.146 5.528 -4.903 1.00 96.88 119 GLU A C 1
ATOM 968 O O . GLU A 1 119 ? -4.955 4.901 -3.853 1.00 96.88 119 GLU A O 1
ATOM 973 N N . ASN A 1 120 ? -4.478 5.318 -6.034 1.00 96.12 120 ASN A N 1
ATOM 974 C CA . ASN A 1 120 ? -3.362 4.412 -6.217 1.00 96.12 120 ASN A CA 1
ATOM 975 C C . ASN A 1 120 ? -2.550 4.867 -7.444 1.00 96.12 120 ASN A C 1
ATOM 977 O O . ASN A 1 120 ? -3.124 5.396 -8.395 1.00 96.12 120 ASN A O 1
ATOM 981 N N . GLY A 1 121 ? -1.230 4.686 -7.436 1.00 95.81 121 GLY A N 1
ATOM 982 C CA . GLY A 1 121 ? -0.394 5.092 -8.566 1.00 95.81 121 GLY A CA 1
ATOM 983 C C . GLY A 1 121 ? 1.096 4.878 -8.337 1.00 95.81 121 GLY A C 1
ATOM 984 O O . GLY A 1 121 ? 1.539 4.610 -7.220 1.00 95.81 121 GLY A O 1
ATOM 985 N N . PHE A 1 122 ? 1.878 5.016 -9.407 1.00 97.94 122 PHE A N 1
ATOM 986 C CA . PHE A 1 122 ? 3.316 4.772 -9.383 1.00 97.94 122 PHE A CA 1
ATOM 987 C C . PHE A 1 122 ? 4.050 5.808 -10.226 1.00 97.94 122 PHE A C 1
ATOM 989 O O . PHE A 1 122 ? 3.733 5.999 -11.394 1.00 97.94 122 PHE A O 1
ATOM 996 N N . CYS A 1 123 ? 5.042 6.481 -9.641 1.00 96.44 123 CYS A N 1
ATOM 997 C CA . CYS A 1 123 ? 5.876 7.425 -10.379 1.00 96.44 123 CYS A CA 1
ATOM 998 C C . CYS A 1 123 ? 7.156 6.736 -10.861 1.00 96.44 123 CYS A C 1
ATOM 1000 O O . CYS A 1 123 ? 7.991 6.285 -10.072 1.00 96.44 123 CYS A O 1
ATOM 1002 N N . VAL A 1 124 ? 7.321 6.654 -12.175 1.00 97.25 124 VAL A N 1
ATOM 1003 C CA . VAL A 1 124 ? 8.410 5.903 -12.795 1.00 97.25 124 VAL A CA 1
ATOM 1004 C C . VAL A 1 124 ? 9.739 6.605 -12.549 1.00 97.25 124 VAL A C 1
ATOM 1006 O O . VAL A 1 124 ? 9.885 7.820 -12.707 1.00 97.25 124 VAL A O 1
ATOM 1009 N N . LYS A 1 125 ? 10.747 5.836 -12.138 1.00 96.62 125 LYS A N 1
ATOM 1010 C CA . LYS A 1 125 ? 12.051 6.384 -11.765 1.00 96.62 125 LYS A CA 1
ATOM 1011 C C . LYS A 1 125 ? 12.721 7.095 -12.944 1.00 96.62 125 LYS A C 1
ATOM 1013 O O . LYS A 1 125 ? 12.892 6.504 -14.011 1.00 96.62 125 LYS A O 1
ATOM 1018 N N . ASN A 1 126 ? 13.146 8.340 -12.712 1.00 96.12 126 ASN A N 1
ATOM 1019 C CA . ASN A 1 126 ? 13.812 9.215 -13.682 1.00 96.12 126 ASN A CA 1
ATOM 1020 C C . ASN A 1 126 ? 13.049 9.393 -15.009 1.00 96.12 126 ASN A C 1
ATOM 1022 O O . ASN A 1 126 ? 13.677 9.633 -16.037 1.00 96.12 126 ASN A O 1
ATOM 1026 N N . GLU A 1 127 ? 11.720 9.265 -15.008 1.00 96.50 127 GLU A N 1
ATOM 1027 C CA . GLU A 1 127 ? 10.904 9.302 -16.228 1.00 96.50 127 GLU A CA 1
ATOM 1028 C C . GLU A 1 127 ? 11.132 10.563 -17.069 1.00 96.50 127 GLU A C 1
ATOM 1030 O O . GLU A 1 127 ? 11.345 10.466 -18.272 1.00 96.50 127 GLU A O 1
ATOM 1035 N N . SER A 1 128 ? 11.210 11.734 -16.430 1.00 95.81 128 SER A N 1
ATOM 1036 C CA . SER A 1 128 ? 11.432 13.019 -17.112 1.00 95.81 128 SER A CA 1
ATOM 1037 C C . SER A 1 128 ? 12.778 13.125 -17.839 1.00 95.81 128 SER A C 1
ATOM 1039 O O . SER A 1 128 ? 12.959 14.031 -18.648 1.00 95.81 128 SER A O 1
ATOM 1041 N N . SER A 1 129 ? 13.719 12.227 -17.548 1.00 97.00 129 SER A N 1
ATOM 1042 C CA . SER A 1 129 ? 15.039 12.172 -18.183 1.00 97.00 129 SER A CA 1
ATOM 1043 C C . SER A 1 129 ? 15.149 11.059 -19.231 1.00 97.00 129 SER A C 1
ATOM 1045 O O . SER A 1 129 ? 16.217 10.893 -19.822 1.00 97.00 129 SER A O 1
ATOM 1047 N N . LYS A 1 130 ? 14.092 10.261 -19.441 1.00 96.25 130 LYS A N 1
ATOM 1048 C CA . LYS A 1 130 ? 14.078 9.174 -20.428 1.00 96.25 130 LYS A CA 1
ATOM 1049 C C . LYS A 1 130 ? 13.752 9.708 -21.833 1.00 96.25 130 LYS A C 1
ATOM 1051 O O . LYS A 1 130 ? 13.019 10.689 -21.964 1.00 96.25 130 LYS A O 1
ATOM 1056 N N . PRO A 1 131 ? 14.250 9.058 -22.901 1.00 97.38 131 PRO A N 1
ATOM 1057 C CA . PRO A 1 131 ? 13.766 9.301 -24.256 1.00 97.38 131 PRO A CA 1
ATOM 1058 C C . PRO A 1 131 ? 12.254 9.059 -24.355 1.00 97.38 131 PRO A C 1
ATOM 1060 O O . PRO A 1 131 ? 11.723 8.174 -23.685 1.00 97.38 131 PRO A O 1
ATOM 1063 N N . MET A 1 132 ? 11.568 9.794 -25.234 1.00 97.44 132 MET A N 1
ATOM 1064 C CA . MET A 1 132 ? 10.109 9.691 -25.394 1.00 97.44 132 MET A CA 1
ATOM 1065 C C . MET A 1 132 ? 9.638 8.254 -25.675 1.00 97.44 132 MET A C 1
ATOM 1067 O O . MET A 1 132 ? 8.616 7.830 -25.148 1.00 97.44 132 MET A O 1
ATOM 1071 N N . GLU A 1 133 ? 10.394 7.480 -26.455 1.00 97.38 133 GLU A N 1
ATOM 1072 C CA . GLU A 1 133 ? 10.069 6.076 -26.750 1.00 97.38 133 GLU A CA 1
ATOM 1073 C C . GLU A 1 133 ? 10.014 5.201 -25.488 1.00 97.38 133 GLU A C 1
ATOM 1075 O O . GLU A 1 133 ? 9.141 4.341 -25.368 1.00 97.38 133 GLU A O 1
ATOM 1080 N N . ASP A 1 134 ? 10.898 5.448 -24.518 1.00 95.81 134 ASP A N 1
ATOM 1081 C CA . ASP A 1 134 ? 10.911 4.726 -23.245 1.00 95.81 134 ASP A CA 1
ATOM 1082 C C . ASP A 1 134 ? 9.835 5.226 -22.278 1.00 95.81 134 ASP A C 1
ATOM 1084 O O . ASP A 1 134 ? 9.326 4.434 -21.490 1.00 95.81 134 ASP A O 1
ATOM 1088 N N . VAL A 1 135 ? 9.465 6.510 -22.343 1.00 96.75 135 VAL A N 1
ATOM 1089 C CA . VAL A 1 135 ? 8.329 7.059 -21.579 1.00 96.75 135 VAL A CA 1
ATOM 1090 C C . VAL A 1 135 ? 7.016 6.449 -22.069 1.00 96.75 135 VAL A C 1
ATOM 1092 O O . VAL A 1 135 ? 6.198 6.013 -21.270 1.00 96.75 135 VAL A O 1
ATOM 1095 N N . LEU A 1 136 ? 6.824 6.346 -23.387 1.00 96.94 136 LEU A N 1
ATOM 1096 C CA . LEU A 1 136 ? 5.638 5.703 -23.963 1.00 96.94 136 LEU A CA 1
ATOM 1097 C C . LEU A 1 136 ? 5.582 4.203 -23.648 1.00 96.94 136 LEU A C 1
ATOM 1099 O O . LEU A 1 136 ? 4.499 3.627 -23.533 1.00 96.94 136 LEU A O 1
ATOM 1103 N N . ARG A 1 137 ? 6.743 3.560 -23.495 1.00 96.69 137 ARG A N 1
ATOM 1104 C CA . ARG A 1 137 ? 6.867 2.160 -23.086 1.00 96.69 137 ARG A CA 1
ATOM 1105 C C . ARG A 1 137 ? 7.038 2.051 -21.568 1.00 96.69 137 ARG A C 1
ATOM 1107 O O . ARG A 1 137 ? 8.039 1.536 -21.068 1.00 96.69 137 ARG A O 1
ATOM 1114 N N . ASP A 1 138 ? 6.020 2.503 -20.846 1.00 95.56 138 ASP A N 1
ATOM 1115 C CA . ASP A 1 138 ? 5.994 2.570 -19.384 1.00 95.56 138 ASP A CA 1
ATOM 1116 C C . ASP A 1 138 ? 5.783 1.192 -18.715 1.00 95.56 138 ASP A C 1
ATOM 1118 O O . ASP A 1 138 ? 4.709 0.839 -18.223 1.00 95.56 138 ASP A O 1
ATOM 1122 N N . ILE A 1 139 ? 6.826 0.359 -18.735 1.00 97.12 139 ILE A N 1
ATOM 1123 C CA . ILE A 1 139 ? 6.760 -1.014 -18.215 1.00 97.12 13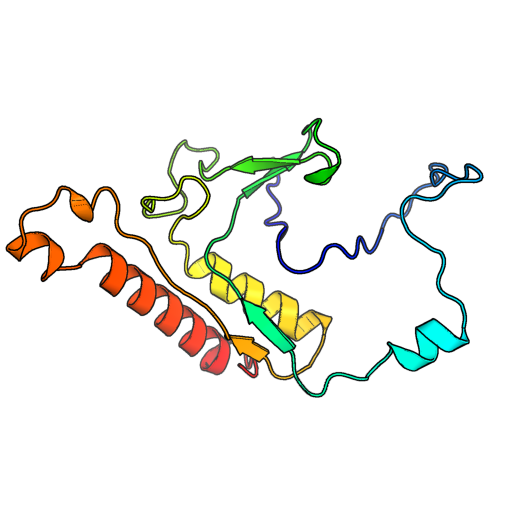9 ILE A CA 1
ATOM 1124 C C . ILE A 1 139 ? 6.562 -1.054 -16.695 1.00 97.12 139 ILE A C 1
ATOM 1126 O O . ILE A 1 139 ? 5.802 -1.892 -16.208 1.00 97.12 139 ILE A O 1
ATOM 1130 N N . ASP A 1 140 ? 7.224 -0.174 -15.942 1.00 97.19 140 ASP A N 1
ATOM 1131 C CA . ASP A 1 140 ? 7.197 -0.212 -14.474 1.00 97.19 140 ASP A CA 1
ATOM 1132 C C . ASP A 1 140 ? 5.808 0.144 -13.933 1.00 97.19 140 ASP A C 1
ATOM 1134 O O . ASP A 1 140 ? 5.284 -0.549 -13.060 1.00 97.19 140 ASP A O 1
ATOM 1138 N N . HIS A 1 141 ? 5.165 1.166 -14.495 1.00 97.44 141 HIS A N 1
ATOM 1139 C CA . HIS A 1 141 ? 3.817 1.567 -14.103 1.00 97.44 141 HIS A CA 1
ATOM 1140 C C . HIS A 1 141 ? 2.761 0.539 -14.516 1.00 97.44 141 HIS A C 1
ATOM 1142 O O . HIS A 1 141 ? 1.856 0.222 -13.740 1.00 97.44 141 HIS A O 1
ATOM 1148 N N . VAL A 1 142 ? 2.900 -0.045 -15.713 1.00 98.25 142 VAL A N 1
ATOM 1149 C CA . VAL A 1 142 ? 2.037 -1.145 -16.162 1.00 98.25 142 VAL A CA 1
ATOM 1150 C C . VAL A 1 142 ? 2.174 -2.351 -15.233 1.00 98.25 142 VAL A C 1
ATOM 1152 O O . VAL A 1 142 ? 1.172 -2.981 -14.890 1.00 98.25 142 VAL A O 1
ATOM 1155 N N . ASN A 1 143 ? 3.395 -2.685 -14.807 1.00 98.25 143 ASN A N 1
ATOM 1156 C CA . ASN A 1 143 ? 3.634 -3.775 -13.864 1.00 98.25 143 ASN A CA 1
ATOM 1157 C C . ASN A 1 143 ? 3.008 -3.491 -12.497 1.00 98.25 143 ASN A C 1
ATOM 1159 O O . ASN A 1 143 ? 2.336 -4.376 -11.967 1.00 98.25 143 ASN A O 1
ATOM 1163 N N . TYR A 1 144 ? 3.142 -2.265 -11.990 1.00 98.44 144 TYR A N 1
ATOM 1164 C CA . TYR A 1 144 ? 2.512 -1.840 -10.743 1.00 98.44 144 TYR A CA 1
ATOM 1165 C C . TYR A 1 144 ? 0.992 -2.038 -10.780 1.00 98.44 144 TYR A C 1
ATOM 1167 O O . TYR A 1 144 ? 0.434 -2.766 -9.957 1.00 98.44 144 TYR A O 1
ATOM 1175 N N . PHE A 1 145 ? 0.304 -1.480 -11.784 1.00 98.50 145 PHE A N 1
ATOM 1176 C CA . PHE A 1 145 ? -1.150 -1.632 -11.882 1.00 98.50 145 PHE A CA 1
ATOM 1177 C C . PHE A 1 145 ? -1.579 -3.073 -12.135 1.00 98.50 145 PHE A C 1
ATOM 1179 O O . PHE A 1 145 ? -2.608 -3.501 -11.607 1.00 98.50 145 PHE A O 1
ATOM 1186 N N . ARG A 1 146 ? -0.797 -3.851 -12.892 1.00 98.56 146 ARG A N 1
ATOM 1187 C CA . ARG A 1 146 ? -1.053 -5.286 -13.058 1.00 98.56 146 ARG A CA 1
ATOM 1188 C C . ARG A 1 146 ? -0.985 -6.010 -11.713 1.00 98.56 146 ARG A C 1
ATOM 1190 O O . ARG A 1 146 ? -1.880 -6.798 -11.420 1.00 98.56 146 ARG A O 1
ATOM 1197 N N . GLY A 1 147 ? 0.033 -5.728 -10.902 1.00 98.25 147 GLY A N 1
ATOM 1198 C CA . GLY A 1 147 ? 0.204 -6.303 -9.569 1.00 98.25 147 GLY A CA 1
ATOM 1199 C C . GLY A 1 147 ? -0.930 -5.919 -8.621 1.00 98.25 147 GLY A C 1
ATOM 1200 O O . GLY A 1 147 ? -1.569 -6.794 -8.039 1.00 98.25 147 GLY A O 1
ATOM 1201 N N . ILE A 1 148 ? -1.230 -4.624 -8.509 1.00 97.69 148 ILE A N 1
ATOM 1202 C CA . ILE A 1 148 ? -2.289 -4.105 -7.632 1.00 97.69 148 ILE A CA 1
ATOM 1203 C C . ILE A 1 148 ? -3.670 -4.631 -8.045 1.00 97.69 148 ILE A C 1
ATOM 1205 O O . ILE A 1 148 ? -4.426 -5.093 -7.192 1.00 97.69 148 ILE A O 1
ATOM 1209 N N . THR A 1 149 ? -3.991 -4.638 -9.342 1.00 98.19 149 THR A N 1
ATOM 1210 C CA . THR A 1 149 ? -5.281 -5.153 -9.839 1.00 98.19 149 THR A CA 1
ATOM 1211 C C . THR A 1 149 ? -5.400 -6.659 -9.621 1.00 98.19 149 THR A C 1
ATOM 1213 O O . THR A 1 149 ? -6.470 -7.146 -9.257 1.00 98.19 149 THR A O 1
ATOM 1216 N N . ALA A 1 150 ? -4.309 -7.412 -9.801 1.00 98.62 150 ALA A N 1
ATOM 1217 C CA . ALA A 1 150 ? -4.288 -8.836 -9.484 1.00 98.62 150 ALA A CA 1
ATOM 1218 C C . ALA A 1 150 ? -4.529 -9.069 -7.987 1.00 98.62 150 ALA A C 1
ATOM 1220 O O . ALA A 1 150 ? -5.390 -9.868 -7.634 1.00 98.62 150 ALA A O 1
ATOM 1221 N N . ALA A 1 151 ? -3.844 -8.325 -7.116 1.00 98.31 151 ALA A N 1
ATOM 1222 C CA . ALA A 1 151 ? -4.033 -8.393 -5.670 1.00 98.31 151 ALA A CA 1
ATOM 1223 C C . ALA A 1 151 ? -5.467 -8.035 -5.240 1.00 98.31 151 ALA A C 1
ATOM 1225 O O . ALA A 1 151 ? -6.021 -8.724 -4.385 1.00 98.31 151 ALA A O 1
ATOM 1226 N N . LEU A 1 152 ? -6.080 -7.016 -5.855 1.00 97.88 152 LEU A N 1
ATOM 1227 C CA . LEU A 1 152 ? -7.481 -6.643 -5.630 1.00 97.88 152 LEU A CA 1
ATOM 1228 C C . LEU A 1 152 ? -8.418 -7.776 -6.047 1.00 97.88 152 LEU A C 1
ATOM 1230 O O . LEU A 1 152 ? -9.232 -8.228 -5.246 1.00 97.88 152 LEU A O 1
ATOM 1234 N N . LYS A 1 153 ? -8.256 -8.294 -7.271 1.00 98.50 153 LYS A N 1
ATOM 1235 C CA . LYS A 1 153 ? -9.040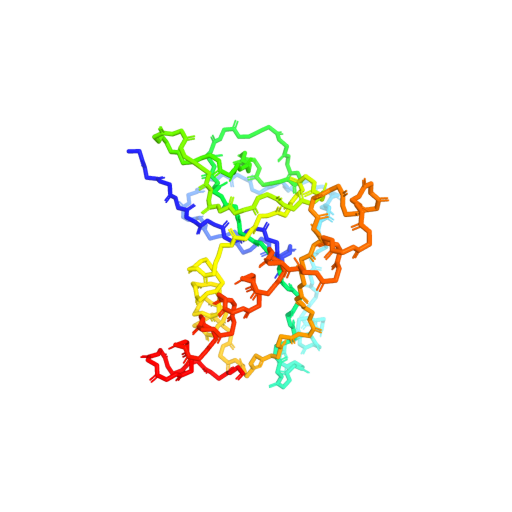 -9.428 -7.773 1.00 98.50 153 LYS A CA 1
ATOM 1236 C C . LYS A 1 153 ? -8.947 -10.622 -6.825 1.00 98.50 153 LYS A C 1
ATOM 1238 O O . LYS A 1 153 ? -9.966 -11.234 -6.525 1.00 98.50 153 LYS A O 1
ATOM 1243 N N . THR A 1 154 ? -7.749 -10.957 -6.354 1.00 98.69 154 THR A N 1
ATOM 1244 C CA . THR A 1 154 ? -7.571 -12.066 -5.415 1.00 98.69 154 THR A CA 1
ATOM 1245 C C . THR A 1 154 ? -8.214 -11.774 -4.057 1.00 98.69 154 THR A C 1
ATOM 1247 O O . THR A 1 154 ? -8.822 -12.670 -3.485 1.00 98.69 154 THR A O 1
ATOM 1250 N N . ALA A 1 155 ? -8.158 -10.537 -3.554 1.00 98.38 155 ALA A N 1
ATOM 1251 C CA . ALA A 1 155 ? -8.849 -10.163 -2.317 1.00 98.38 155 ALA A CA 1
ATOM 1252 C C . ALA A 1 155 ? -10.377 -10.331 -2.425 1.00 98.38 155 ALA A C 1
ATOM 1254 O O . ALA A 1 155 ? -11.010 -10.825 -1.495 1.00 98.38 155 ALA A O 1
ATOM 1255 N N . VAL A 1 156 ? -10.966 -9.974 -3.569 1.00 98.44 156 VAL A N 1
ATOM 1256 C CA . VAL A 1 156 ? -12.407 -10.147 -3.811 1.00 98.44 156 VAL A CA 1
ATOM 1257 C C . VAL A 1 156 ? -12.772 -11.627 -3.939 1.00 98.44 156 VAL A C 1
ATOM 1259 O O . VAL A 1 156 ? -13.683 -12.100 -3.265 1.00 98.44 156 VAL A O 1
ATOM 1262 N N . LEU A 1 157 ? -12.073 -12.359 -4.811 1.00 98.50 157 LEU A N 1
ATOM 1263 C CA . LEU A 1 157 ? -12.461 -13.720 -5.193 1.00 98.50 157 LEU A CA 1
ATOM 1264 C C . LEU A 1 157 ? -12.088 -14.776 -4.151 1.00 98.50 157 LEU A C 1
ATOM 1266 O O . LEU A 1 157 ? -12.863 -15.706 -3.938 1.00 98.50 157 LEU A O 1
ATOM 1270 N N . ASP A 1 158 ? -10.923 -14.638 -3.519 1.00 98.44 158 AS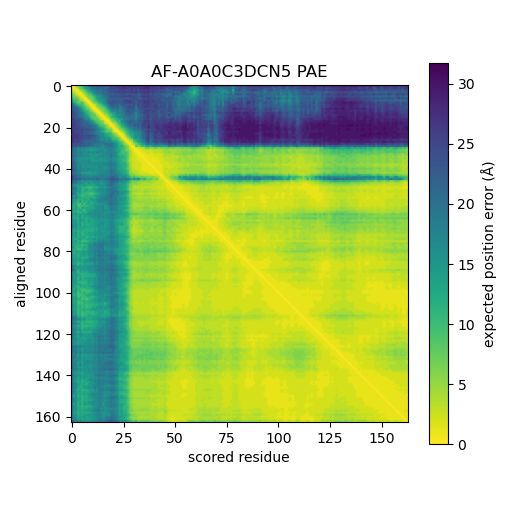P A N 1
ATOM 1271 C CA . ASP A 1 158 ? -10.380 -15.672 -2.636 1.00 98.44 158 ASP A CA 1
ATOM 1272 C C . ASP A 1 158 ? -10.581 -15.321 -1.154 1.00 98.44 158 ASP A C 1
ATOM 1274 O O . ASP A 1 158 ? -10.764 -16.223 -0.338 1.00 98.44 158 ASP A O 1
ATOM 1278 N N . ASP A 1 159 ? -10.558 -14.028 -0.799 1.00 98.19 159 ASP A N 1
ATOM 1279 C CA . ASP A 1 159 ? -10.646 -13.576 0.601 1.00 98.19 159 ASP A CA 1
ATOM 1280 C C . ASP A 1 159 ? -12.017 -12.990 0.981 1.00 98.19 159 ASP A C 1
ATOM 1282 O O . ASP A 1 159 ? -12.240 -12.652 2.148 1.00 98.19 159 ASP A O 1
ATOM 1286 N N . CYS A 1 160 ? -12.938 -12.862 0.020 1.00 97.62 160 CYS A N 1
ATOM 1287 C CA . CYS A 1 160 ? -14.263 -12.265 0.207 1.00 97.62 160 CYS A CA 1
ATOM 1288 C C . CYS A 1 160 ? -14.205 -10.851 0.822 1.00 97.62 160 CYS A C 1
ATOM 1290 O O . CYS A 1 160 ? -15.004 -10.508 1.703 1.00 97.62 160 CYS A O 1
ATOM 1292 N N . VAL A 1 161 ? -13.227 -10.045 0.401 1.00 98.00 161 VAL A N 1
ATOM 1293 C CA . VAL A 1 161 ? -13.153 -8.623 0.750 1.00 98.00 161 VAL A CA 1
ATOM 1294 C C . VAL A 1 161 ? -14.098 -7.835 -0.156 1.00 98.00 161 VAL A C 1
ATOM 1296 O O . VAL A 1 161 ? -14.017 -7.953 -1.375 1.00 98.00 161 VAL A O 1
ATOM 1299 N N . ASP A 1 162 ? -14.961 -7.016 0.444 1.00 97.25 162 ASP A N 1
ATOM 1300 C CA . ASP A 1 162 ? -15.811 -6.060 -0.273 1.00 97.25 162 ASP A CA 1
ATOM 1301 C C . ASP A 1 162 ? -14.999 -4.787 -0.572 1.00 97.25 162 ASP A C 1
ATOM 1303 O O . ASP A 1 162 ? -14.740 -3.985 0.334 1.00 97.25 162 ASP A O 1
ATOM 1307 N N . VAL A 1 163 ? -14.493 -4.674 -1.806 1.00 92.88 163 VAL A N 1
ATOM 1308 C CA . VAL A 1 163 ? -13.628 -3.591 -2.316 1.00 92.88 163 VAL A CA 1
ATOM 1309 C C . VAL A 1 163 ? -13.955 -3.235 -3.763 1.00 92.88 163 VAL A C 1
ATOM 1311 O O . VAL A 1 163 ? -14.310 -4.164 -4.524 1.00 92.88 163 VAL A O 1
#

Nearest PDB structures (foldseek):
  2e40-assembly1_A  TM=9.719E-01  e=4.452E-15  Phanerodontia chrysosporium
  3ahy-assembly4_D  TM=9.388E-01  e=8.492E-12  Trichoderma reesei
  5jbo-assembly1_A  TM=9.164E-01  e=7.314E-09  Trichoderma harzianum
  3wbe-assembly1_A  TM=9.048E-01  e=2.111E-08  Oryza sativa Japonica Group
  3gno-assembly1_A  TM=9.029E-01  e=2.752E-08  Oryza sativa Japonica Group

pLDDT: mean 84.39, std 23.21, range [26.41, 98.69]